Protein AF-A0A3P6CKD1-F1 (afdb_monomer_lite)

Foldseek 3Di:
DEDAPDPQVVVVVVCCDPVNNCVVVVQDDDPDLVPHPDYHYGDDDDPVNVVVVVVSVVVPPDDD

Secondary structure (DSSP, 8-state):
-EEE-STHHHHHHHHTSTTT-GGGGT----S-TTS-S--EEESPPPHHHHHHHHHHHHHS----

Organism: Brassica o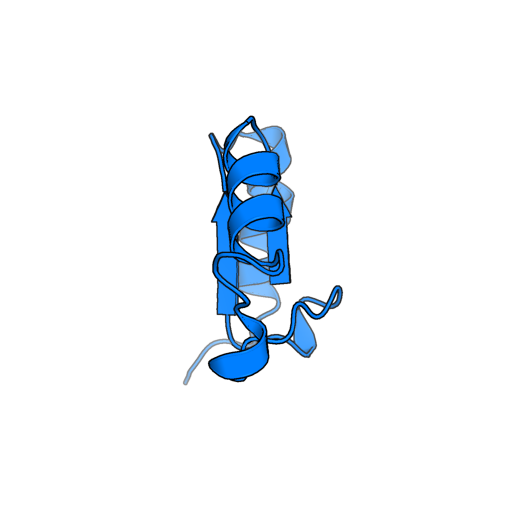leracea (NCBI:txid3712)

pLDDT: mean 71.75, std 10.19, range [40.31, 83.12]

Radius of gyration: 12.87 Å; chains: 1; bounding box: 28×25×32 Å

Sequence (64 aa):
MTVGVACCAVEMMHTGAARYDLDRFGIIFRPSPRQSDCMIVAGTLTNKDGSCSSQVNTTRPLLN

Structure (mmCIF, N/CA/C/O backbone):
data_AF-A0A3P6CKD1-F1
#
_entry.id   AF-A0A3P6CKD1-F1
#
loop_
_atom_site.group_PDB
_atom_site.id
_atom_site.type_symbol
_atom_site.label_atom_id
_atom_site.label_alt_id
_atom_site.label_comp_id
_atom_site.label_asym_id
_atom_site.label_entity_id
_atom_site.label_seq_id
_atom_site.pdbx_PDB_ins_code
_atom_site.Cartn_x
_atom_site.Cartn_y
_atom_site.Cartn_z
_atom_site.occupancy
_atom_site.B_iso_or_equiv
_atom_site.auth_seq_id
_atom_site.auth_comp_id
_atom_site.auth_asym_id
_atom_site.auth_atom_id
_atom_site.pdbx_PDB_model_num
ATOM 1 N N . MET A 1 1 ? -8.448 4.469 0.251 1.00 67.56 1 MET A N 1
ATOM 2 C CA . MET A 1 1 ? -7.350 5.440 0.035 1.00 67.56 1 MET A CA 1
ATOM 3 C C . MET A 1 1 ? -6.012 4.785 0.355 1.00 67.56 1 MET A C 1
ATOM 5 O O . MET A 1 1 ? -5.945 4.041 1.325 1.00 67.56 1 MET A O 1
ATOM 9 N N . THR A 1 2 ? -4.956 5.075 -0.410 1.00 74.25 2 THR A N 1
ATOM 10 C CA . THR A 1 2 ? -3.604 4.520 -0.208 1.00 74.25 2 THR A CA 1
ATOM 11 C C . THR A 1 2 ? -2.583 5.619 0.074 1.00 74.25 2 THR A C 1
ATOM 13 O O . THR A 1 2 ? -2.451 6.546 -0.722 1.00 74.25 2 THR A O 1
ATOM 16 N N . VAL A 1 3 ? -1.834 5.504 1.170 1.00 72.88 3 VAL A N 1
ATOM 17 C CA . VAL A 1 3 ? -0.697 6.379 1.494 1.00 72.88 3 VAL A CA 1
ATOM 18 C C . VAL A 1 3 ? 0.573 5.555 1.300 1.00 72.88 3 VAL A C 1
ATOM 20 O O . VAL A 1 3 ? 0.943 4.751 2.155 1.00 72.88 3 VAL A O 1
ATOM 23 N N . GLY A 1 4 ? 1.182 5.683 0.121 1.00 75.88 4 GLY A N 1
ATOM 24 C CA . GLY A 1 4 ? 2.389 4.950 -0.255 1.00 75.88 4 GLY A CA 1
ATOM 25 C C . GLY A 1 4 ? 3.642 5.743 0.097 1.00 75.88 4 GLY A C 1
ATOM 26 O O . GLY A 1 4 ? 3.970 6.689 -0.610 1.00 75.88 4 GLY A O 1
ATOM 27 N N . VAL A 1 5 ? 4.324 5.374 1.183 1.00 68.50 5 VAL A N 1
ATOM 28 C CA . VAL A 1 5 ? 5.466 6.143 1.731 1.00 68.50 5 VAL A CA 1
ATOM 29 C C . VAL A 1 5 ? 6.814 5.466 1.445 1.00 68.50 5 VAL A C 1
ATOM 31 O O . VAL A 1 5 ? 7.867 6.069 1.613 1.00 68.50 5 VAL A O 1
ATOM 34 N N . ALA A 1 6 ? 6.804 4.209 0.990 1.00 75.88 6 ALA A N 1
ATOM 35 C CA . ALA A 1 6 ? 8.009 3.435 0.683 1.00 75.88 6 ALA A CA 1
ATOM 36 C C . ALA A 1 6 ? 7.754 2.411 -0.442 1.00 75.88 6 ALA A C 1
ATOM 38 O O . ALA A 1 6 ? 6.752 2.487 -1.151 1.00 75.88 6 ALA A O 1
ATOM 39 N N . CYS A 1 7 ? 8.630 1.411 -0.589 1.00 83.12 7 CYS A N 1
ATOM 40 C CA . CYS A 1 7 ? 8.497 0.320 -1.566 1.00 83.12 7 CYS A CA 1
ATOM 41 C C . CYS A 1 7 ? 7.165 -0.448 -1.473 1.00 83.12 7 CYS A C 1
ATOM 43 O O . CYS A 1 7 ? 6.676 -0.962 -2.472 1.00 83.12 7 CYS A O 1
ATOM 45 N N . CYS A 1 8 ? 6.503 -0.460 -0.317 1.00 78.00 8 CYS A N 1
ATOM 46 C CA . CYS A 1 8 ? 5.178 -1.063 -0.185 1.00 78.00 8 CYS A CA 1
ATOM 47 C C . CYS A 1 8 ? 4.104 -0.361 -1.046 1.00 78.00 8 CYS A C 1
ATOM 49 O O . CYS A 1 8 ? 3.045 -0.935 -1.287 1.00 78.00 8 CYS A O 1
ATOM 51 N N . ALA A 1 9 ? 4.367 0.8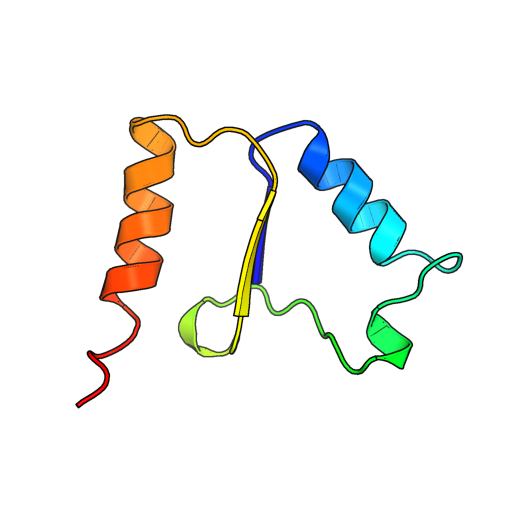54 -1.545 1.00 77.69 9 ALA A N 1
ATOM 52 C CA . ALA A 1 9 ? 3.510 1.532 -2.513 1.00 77.69 9 ALA A CA 1
ATOM 53 C C . ALA A 1 9 ? 3.461 0.804 -3.866 1.00 77.69 9 ALA A C 1
ATOM 55 O O . ALA A 1 9 ? 2.380 0.675 -4.436 1.00 77.69 9 ALA A O 1
ATOM 56 N N . VAL A 1 10 ? 4.602 0.305 -4.364 1.00 82.00 10 VAL A N 1
ATOM 57 C CA . VAL A 1 10 ? 4.645 -0.422 -5.646 1.00 82.00 10 VAL A CA 1
ATOM 58 C C . VAL A 1 10 ? 4.041 -1.815 -5.512 1.00 82.00 10 VAL A C 1
ATOM 60 O O . VAL A 1 10 ? 3.311 -2.250 -6.398 1.00 82.00 10 VAL A O 1
ATOM 63 N N . GLU A 1 11 ? 4.229 -2.463 -4.364 1.00 83.12 11 GLU A N 1
ATOM 64 C CA . GLU A 1 11 ? 3.556 -3.729 -4.066 1.00 83.12 11 GLU A CA 1
ATOM 65 C C . GLU A 1 11 ? 2.036 -3.560 -4.089 1.00 83.12 11 GLU A C 1
ATOM 67 O O . GLU A 1 11 ? 1.333 -4.353 -4.698 1.00 83.12 11 GLU A O 1
ATOM 72 N N . MET A 1 12 ? 1.521 -2.463 -3.538 1.00 76.69 12 MET A N 1
ATOM 73 C CA . MET A 1 12 ? 0.089 -2.165 -3.543 1.00 76.69 12 MET A CA 1
ATOM 74 C C . MET A 1 12 ? -0.460 -1.845 -4.946 1.00 76.69 12 MET A C 1
ATOM 76 O O . MET A 1 12 ? -1.607 -2.181 -5.243 1.00 76.69 12 MET A O 1
ATOM 80 N N . MET A 1 13 ? 0.353 -1.253 -5.832 1.00 80.19 13 MET A N 1
ATOM 81 C CA . MET A 1 13 ? 0.009 -1.096 -7.254 1.00 80.19 13 MET A CA 1
ATOM 82 C C . MET A 1 13 ? -0.017 -2.447 -7.979 1.00 80.19 13 MET A C 1
ATOM 84 O O . MET A 1 13 ? -0.911 -2.681 -8.788 1.00 80.19 13 MET A O 1
ATOM 88 N N . HIS A 1 14 ? 0.910 -3.357 -7.658 1.00 82.31 14 HIS A N 1
ATOM 89 C CA . HIS A 1 14 ? 0.882 -4.729 -8.167 1.00 82.31 14 HIS A CA 1
ATOM 90 C C . HIS A 1 14 ? -0.317 -5.521 -7.640 1.00 82.31 14 HIS A C 1
ATOM 92 O O . HIS A 1 14 ? -0.891 -6.309 -8.394 1.00 82.31 14 HIS A O 1
ATOM 98 N N . THR A 1 15 ? -0.750 -5.287 -6.399 1.00 77.25 15 THR A N 1
ATOM 99 C CA . THR A 1 15 ? -1.982 -5.884 -5.871 1.00 77.25 15 THR A CA 1
ATOM 100 C C . THR A 1 15 ? -3.214 -5.379 -6.633 1.00 77.25 15 THR A C 1
ATOM 102 O O . THR A 1 15 ? -4.141 -6.138 -6.879 1.00 77.25 15 THR A O 1
ATOM 105 N N . GLY A 1 16 ? -3.212 -4.120 -7.083 1.00 78.06 16 GLY A N 1
ATOM 106 C CA . GLY A 1 16 ? -4.249 -3.566 -7.963 1.00 78.06 16 GLY A CA 1
ATOM 107 C C . GLY A 1 16 ? -4.132 -3.953 -9.446 1.00 78.06 16 GLY A C 1
ATOM 108 O O . GLY A 1 16 ? -4.995 -3.575 -10.229 1.00 78.06 16 GLY A O 1
ATOM 109 N N . ALA A 1 17 ? -3.079 -4.667 -9.858 1.00 81.50 17 ALA A N 1
ATOM 110 C CA . ALA A 1 17 ? -2.873 -5.078 -11.246 1.00 81.50 17 ALA A CA 1
ATOM 111 C C . ALA A 1 17 ? -3.566 -6.418 -11.558 1.00 81.50 17 ALA A C 1
ATOM 113 O O . ALA A 1 17 ? -3.924 -7.175 -10.660 1.00 81.50 17 ALA A O 1
ATOM 114 N N . ALA A 1 18 ? -3.673 -6.770 -12.845 1.00 75.62 18 ALA A N 1
ATOM 115 C CA . ALA A 1 18 ? -4.446 -7.916 -13.353 1.00 75.62 18 ALA A CA 1
ATOM 116 C C . ALA A 1 18 ? -4.157 -9.289 -12.700 1.00 75.62 18 ALA A C 1
ATOM 118 O O . ALA A 1 18 ? -4.960 -10.209 -12.823 1.00 75.62 18 ALA A O 1
ATOM 119 N N . ARG A 1 19 ? -3.011 -9.450 -12.022 1.00 77.19 19 ARG A N 1
ATOM 120 C CA . ARG A 1 19 ? -2.650 -10.669 -11.276 1.00 77.19 19 ARG A CA 1
ATOM 121 C C . ARG A 1 19 ? -3.445 -10.838 -9.977 1.00 77.19 19 ARG A C 1
ATOM 123 O O . ARG A 1 19 ? -3.776 -11.968 -9.636 1.00 77.19 19 ARG A O 1
ATOM 130 N N . TYR A 1 20 ? -3.704 -9.746 -9.260 1.00 74.75 20 TYR A N 1
ATOM 131 C CA . TYR A 1 20 ? -4.312 -9.746 -7.921 1.00 74.75 20 TYR A CA 1
ATOM 132 C C . TYR A 1 20 ? -5.551 -8.841 -7.814 1.00 74.75 20 TYR A C 1
ATOM 134 O O . TYR A 1 20 ? -6.151 -8.768 -6.745 1.00 74.75 20 TYR A O 1
ATOM 142 N N . ASP A 1 21 ? -5.913 -8.204 -8.932 1.00 76.62 21 ASP A N 1
ATOM 143 C CA . ASP A 1 21 ? -7.080 -7.373 -9.226 1.00 76.62 21 ASP A CA 1
ATOM 144 C C . ASP A 1 21 ? -8.037 -7.136 -8.048 1.00 76.62 21 ASP A C 1
ATOM 146 O O . ASP A 1 21 ? -9.073 -7.790 -7.894 1.00 76.62 21 ASP A O 1
ATOM 150 N N . LEU A 1 22 ? -7.670 -6.162 -7.210 1.00 74.69 22 LEU A N 1
ATOM 151 C CA . LEU A 1 22 ? -8.460 -5.721 -6.058 1.00 74.69 22 LEU A CA 1
ATOM 152 C C . LEU A 1 22 ? -9.846 -5.177 -6.447 1.00 74.69 22 LEU A C 1
ATOM 154 O O . LEU A 1 22 ? -10.740 -5.135 -5.597 1.00 74.69 22 LEU A O 1
ATOM 158 N N . ASP A 1 23 ? -10.055 -4.837 -7.723 1.00 77.19 23 ASP A N 1
ATOM 159 C CA . ASP A 1 23 ? -11.356 -4.440 -8.264 1.00 77.19 23 ASP A CA 1
ATOM 160 C C . ASP A 1 23 ? -12.390 -5.577 -8.166 1.00 77.19 23 ASP A C 1
ATOM 162 O O . ASP A 1 23 ? -13.546 -5.332 -7.820 1.00 77.19 23 ASP A O 1
ATOM 166 N N . ARG A 1 24 ? -11.971 -6.849 -8.308 1.00 76.56 24 ARG A N 1
ATOM 167 C CA . ARG A 1 24 ? -12.875 -8.012 -8.141 1.00 76.56 24 ARG A CA 1
ATOM 168 C C . ARG A 1 24 ? -13.429 -8.141 -6.728 1.00 76.56 24 ARG A C 1
ATOM 170 O O . ARG A 1 24 ? -14.508 -8.697 -6.543 1.00 76.56 24 ARG A O 1
ATOM 177 N N . PHE A 1 25 ? -12.692 -7.648 -5.738 1.00 73.81 25 PHE A N 1
ATOM 178 C CA . PHE A 1 25 ? -13.117 -7.627 -4.340 1.00 73.81 25 PHE A CA 1
ATOM 179 C C . PHE A 1 25 ? -13.910 -6.357 -3.990 1.00 73.81 25 PHE A C 1
ATOM 181 O O . PHE A 1 25 ? -14.234 -6.142 -2.824 1.00 73.81 25 PHE A O 1
ATOM 188 N N . GLY A 1 26 ? -14.233 -5.517 -4.982 1.00 78.56 26 GLY A N 1
ATOM 189 C CA . GLY A 1 26 ? -14.954 -4.259 -4.793 1.00 78.56 26 GLY A CA 1
ATOM 190 C C . GLY A 1 26 ? -14.115 -3.172 -4.118 1.00 78.56 26 GLY A C 1
ATOM 191 O O . GLY A 1 26 ? -14.663 -2.186 -3.624 1.00 78.56 26 GLY A O 1
ATOM 192 N N . ILE A 1 27 ? -12.788 -3.337 -4.066 1.00 76.12 27 ILE A N 1
ATOM 193 C CA . ILE A 1 27 ? -11.882 -2.397 -3.407 1.00 76.12 27 ILE A CA 1
ATOM 194 C C . ILE A 1 27 ? -11.452 -1.350 -4.430 1.00 76.12 27 ILE A C 1
ATOM 196 O O . ILE A 1 27 ? -10.501 -1.529 -5.188 1.00 76.12 27 ILE A O 1
ATOM 200 N N . ILE A 1 28 ? -12.155 -0.218 -4.426 1.00 79.12 28 ILE A N 1
ATOM 201 C CA . ILE A 1 28 ? -11.867 0.902 -5.322 1.00 79.12 28 ILE A CA 1
ATOM 202 C C . ILE A 1 28 ? -10.967 1.909 -4.607 1.00 79.12 28 ILE A C 1
ATOM 204 O O . ILE A 1 28 ? -11.325 2.510 -3.588 1.00 79.12 28 ILE A O 1
ATOM 208 N N . PHE A 1 29 ? -9.792 2.158 -5.178 1.00 74.00 29 PHE A N 1
ATOM 209 C CA . PHE A 1 29 ? -8.871 3.163 -4.665 1.00 74.00 29 PHE A CA 1
ATOM 210 C C . PHE A 1 29 ? -9.386 4.581 -4.938 1.00 74.00 29 PHE A C 1
ATOM 212 O O . PHE A 1 29 ? -9.152 5.167 -5.991 1.00 74.00 29 PHE A O 1
ATOM 219 N N . ARG A 1 30 ? -10.093 5.162 -3.961 1.00 78.44 30 ARG A N 1
ATOM 220 C CA . ARG A 1 30 ? -10.506 6.574 -4.000 1.00 78.44 30 ARG A CA 1
ATOM 221 C C . ARG A 1 30 ? -9.402 7.487 -3.437 1.00 78.44 30 ARG A C 1
ATOM 223 O O . ARG A 1 30 ? -8.858 7.174 -2.370 1.00 78.44 30 ARG A O 1
ATOM 230 N N . PRO A 1 31 ? -9.085 8.613 -4.112 1.00 73.00 31 PRO A N 1
ATOM 231 C CA . PRO A 1 31 ? -8.015 9.530 -3.711 1.00 73.00 31 PRO A CA 1
ATOM 232 C C . PRO A 1 31 ? -8.420 10.489 -2.585 1.00 73.00 31 PRO A C 1
A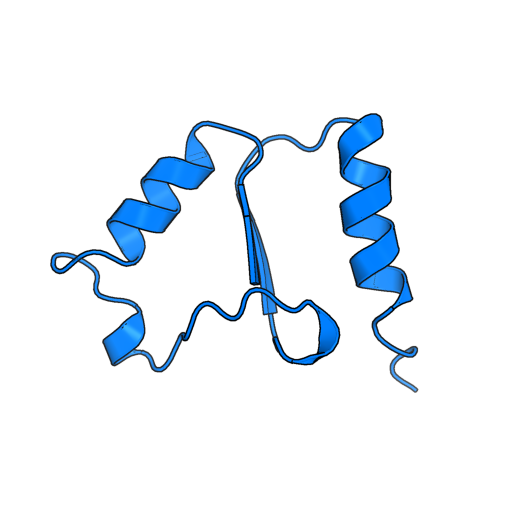TOM 234 O O . PRO A 1 31 ? -7.565 11.177 -2.040 1.00 73.00 31 PRO A O 1
ATOM 237 N N . SER A 1 32 ? -9.707 10.564 -2.229 1.00 78.38 32 SER A N 1
ATOM 238 C CA . SER A 1 32 ? -10.198 11.455 -1.178 1.00 78.38 32 SER A CA 1
ATOM 239 C C . SER A 1 32 ? -10.376 10.701 0.150 1.00 78.38 32 SER A C 1
ATOM 241 O O . SER A 1 32 ? -10.975 9.625 0.172 1.00 78.38 32 SER A O 1
ATOM 243 N N . PRO A 1 33 ? -9.883 11.251 1.278 1.00 69.31 33 PRO A N 1
ATOM 244 C CA . PRO A 1 33 ? -9.882 10.548 2.566 1.00 69.31 33 PRO A CA 1
ATOM 245 C C . PRO A 1 33 ? -11.283 10.466 3.175 1.00 69.31 33 PRO A C 1
ATOM 247 O O . PRO A 1 33 ? -11.577 9.576 3.963 1.00 69.31 33 PRO A O 1
ATOM 250 N N . ARG A 1 34 ? -12.159 11.401 2.790 1.00 78.25 34 ARG A N 1
ATOM 251 C CA . ARG A 1 34 ? -13.537 11.520 3.278 1.00 78.25 34 ARG A CA 1
ATOM 252 C C . ARG A 1 34 ? -14.529 10.595 2.574 1.00 78.25 34 ARG A C 1
ATOM 254 O O . ARG A 1 34 ? -15.623 10.417 3.084 1.00 78.25 34 ARG A O 1
ATOM 261 N N . GLN A 1 35 ? -14.181 10.055 1.407 1.00 77.06 35 GLN A N 1
ATOM 262 C CA . GLN A 1 35 ? -15.045 9.134 0.653 1.00 77.06 35 GLN A CA 1
ATOM 263 C C . GLN A 1 35 ? -14.509 7.699 0.666 1.00 77.06 35 GLN A C 1
ATOM 265 O O . GLN A 1 35 ? -15.034 6.849 -0.043 1.00 77.06 35 GLN A O 1
ATOM 270 N N . SER A 1 36 ? -13.425 7.438 1.399 1.00 73.50 36 SER A N 1
ATOM 271 C CA . SER A 1 36 ? -12.836 6.109 1.513 1.00 73.50 36 SER A CA 1
ATOM 272 C C . SER A 1 36 ? -13.094 5.526 2.893 1.00 73.50 36 SER A C 1
ATOM 274 O O . SER A 1 36 ? -12.689 6.127 3.888 1.00 73.50 36 SER A O 1
ATOM 276 N N . ASP A 1 37 ? -13.670 4.329 2.939 1.00 72.19 37 ASP A N 1
ATOM 277 C CA . ASP A 1 37 ? -13.957 3.621 4.193 1.00 72.19 37 ASP A CA 1
ATOM 278 C C . ASP A 1 37 ? -12.670 3.145 4.883 1.00 72.19 37 ASP A C 1
ATOM 280 O O 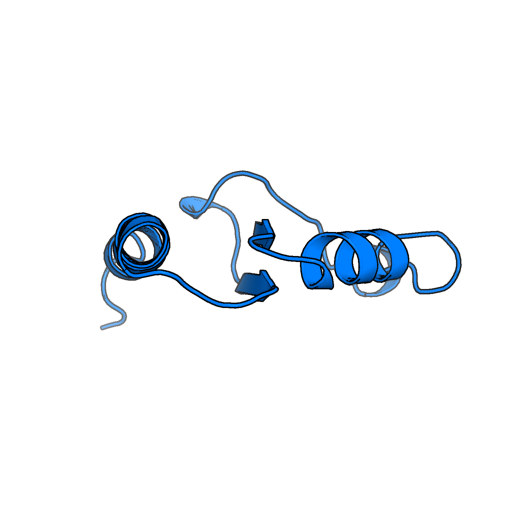. ASP A 1 37 ? -12.529 3.199 6.106 1.00 72.19 37 ASP A O 1
ATOM 284 N N . CYS A 1 38 ? -11.666 2.756 4.093 1.00 73.00 38 CYS A N 1
ATOM 285 C CA . CYS A 1 38 ? -10.366 2.319 4.585 1.00 73.00 38 CYS A CA 1
ATOM 286 C C . CYS A 1 38 ? -9.204 3.165 4.036 1.00 73.00 38 CYS A C 1
ATOM 288 O O . CYS A 1 38 ? -9.180 3.612 2.880 1.00 73.00 38 CYS A O 1
ATOM 290 N N . MET A 1 39 ? -8.213 3.371 4.905 1.00 78.44 39 MET A N 1
ATOM 291 C CA . MET A 1 39 ? -6.914 3.945 4.571 1.00 78.44 39 MET A CA 1
ATOM 292 C C . MET A 1 39 ? -5.860 2.854 4.729 1.00 78.44 39 MET A C 1
ATOM 294 O O . MET A 1 39 ? -5.703 2.308 5.818 1.00 78.44 39 MET A O 1
ATOM 298 N N . ILE A 1 40 ? -5.130 2.568 3.655 1.00 81.25 40 ILE A N 1
ATOM 299 C CA . ILE A 1 40 ? -4.004 1.638 3.659 1.00 81.25 40 ILE A CA 1
ATOM 300 C C . ILE A 1 40 ? -2.725 2.469 3.728 1.00 81.25 40 ILE A C 1
ATOM 302 O O . ILE A 1 40 ? -2.440 3.250 2.817 1.00 81.25 40 ILE A O 1
ATOM 306 N N . VAL A 1 41 ? -1.974 2.320 4.818 1.00 78.00 41 VAL A N 1
ATOM 307 C CA . VAL A 1 41 ? -0.649 2.926 4.980 1.00 78.00 41 VAL A CA 1
ATOM 308 C C . VAL A 1 41 ? 0.386 1.885 4.582 1.00 78.00 41 VAL A C 1
ATOM 310 O O . VAL A 1 41 ? 0.572 0.891 5.279 1.00 78.00 41 VAL A O 1
ATOM 313 N N . ALA A 1 42 ? 1.032 2.101 3.441 1.00 77.75 42 ALA A N 1
ATOM 314 C CA . ALA A 1 42 ? 1.976 1.157 2.867 1.00 77.75 42 ALA A CA 1
ATOM 315 C C . ALA A 1 42 ? 3.394 1.735 2.935 1.00 77.75 42 ALA A C 1
ATOM 317 O O . ALA A 1 42 ? 3.837 2.470 2.046 1.00 77.75 42 ALA A O 1
ATOM 318 N N . GLY A 1 43 ? 4.109 1.386 4.005 1.00 76.25 43 GLY A N 1
ATOM 319 C CA . GLY A 1 43 ? 5.505 1.754 4.224 1.00 76.25 43 GLY A CA 1
ATOM 320 C C . GLY A 1 43 ? 5.774 2.283 5.629 1.00 76.25 43 GLY A C 1
ATOM 321 O O . GLY A 1 43 ? 4.899 2.307 6.493 1.00 76.25 43 GLY A O 1
ATOM 322 N N . THR A 1 44 ? 7.011 2.714 5.851 1.00 79.44 44 THR A N 1
ATOM 323 C CA . THR A 1 44 ? 7.435 3.340 7.104 1.00 79.44 44 THR A CA 1
ATOM 324 C C . THR A 1 44 ? 6.866 4.749 7.217 1.00 79.44 44 THR A C 1
ATOM 326 O O . THR A 1 44 ? 7.089 5.580 6.338 1.00 79.44 44 THR A O 1
ATOM 329 N N . LEU A 1 45 ? 6.175 5.037 8.318 1.00 73.50 45 LEU A N 1
ATOM 330 C CA . LEU A 1 45 ? 5.744 6.393 8.640 1.00 73.50 45 LEU A CA 1
ATOM 331 C C . LEU A 1 45 ? 6.905 7.163 9.267 1.00 73.50 45 LEU A C 1
ATOM 333 O O . LEU A 1 45 ? 7.419 6.778 10.316 1.00 73.50 45 LEU A O 1
ATOM 337 N N . THR A 1 46 ? 7.301 8.268 8.639 1.00 78.19 46 THR A N 1
ATOM 338 C CA . THR A 1 46 ? 8.201 9.241 9.266 1.00 78.19 46 THR A CA 1
ATOM 339 C C . THR A 1 46 ? 7.387 10.270 10.047 1.00 78.19 46 THR A C 1
ATOM 341 O O . THR A 1 46 ? 6.219 10.503 9.743 1.00 78.19 46 THR A O 1
ATOM 344 N N . ASN A 1 47 ? 7.985 10.936 11.038 1.00 77.19 47 ASN A N 1
ATOM 345 C CA . ASN A 1 47 ? 7.283 11.944 11.851 1.00 77.19 47 ASN A CA 1
ATOM 346 C C . ASN A 1 47 ? 6.665 13.082 11.012 1.00 77.19 47 ASN A C 1
ATOM 348 O O . ASN A 1 47 ? 5.651 13.658 11.403 1.00 77.19 47 ASN A O 1
ATOM 352 N N . LYS A 1 48 ? 7.243 13.388 9.841 1.00 73.94 48 LYS A N 1
ATOM 353 C CA . LYS A 1 48 ? 6.714 14.398 8.915 1.00 73.94 48 LYS A CA 1
ATOM 354 C C . LYS A 1 48 ? 5.452 13.898 8.206 1.00 73.94 48 LYS A C 1
ATOM 356 O O . LYS A 1 48 ? 4.447 14.605 8.202 1.00 73.94 48 LYS A O 1
ATOM 361 N N . ASP A 1 49 ? 5.471 12.671 7.692 1.00 71.31 49 ASP A N 1
ATOM 362 C CA . ASP A 1 49 ? 4.330 12.043 7.001 1.00 71.31 49 ASP A CA 1
ATOM 363 C C . ASP A 1 49 ? 3.237 11.570 7.977 1.00 71.31 49 ASP A C 1
ATOM 365 O O . ASP A 1 49 ? 2.052 11.508 7.639 1.00 71.31 49 ASP A O 1
ATOM 369 N N . GLY A 1 50 ? 3.619 11.321 9.233 1.00 67.06 50 GLY A N 1
ATOM 370 C CA . GLY A 1 50 ? 2.726 11.006 10.343 1.00 67.06 50 GLY A CA 1
ATOM 371 C C . GLY A 1 50 ? 1.691 12.105 10.590 1.00 67.06 50 GLY A C 1
ATOM 372 O O . GLY A 1 50 ? 0.538 11.799 10.896 1.00 67.06 50 GLY A O 1
ATOM 373 N N . SER A 1 51 ? 2.048 13.373 10.361 1.00 62.94 51 SER A N 1
ATOM 374 C CA . SER A 1 51 ? 1.112 14.504 10.446 1.00 62.94 51 SER A CA 1
ATOM 375 C C . SER A 1 51 ? -0.034 14.399 9.429 1.00 62.94 51 SER A C 1
ATOM 377 O O . SER A 1 51 ? -1.185 14.632 9.780 1.00 62.94 51 SER A O 1
ATOM 379 N N . CYS A 1 52 ? 0.240 13.940 8.204 1.00 67.00 52 CYS A N 1
ATOM 380 C CA . CYS A 1 52 ? -0.784 13.717 7.181 1.00 67.00 52 CYS A CA 1
ATOM 381 C C . CYS A 1 52 ? -1.681 12.518 7.542 1.00 67.00 52 CYS A C 1
ATOM 383 O O . CYS A 1 52 ? -2.905 12.606 7.468 1.00 67.00 52 CYS A O 1
ATOM 385 N N . SER A 1 53 ? -1.100 11.415 8.029 1.00 63.16 53 SER A N 1
ATOM 386 C CA . SER A 1 53 ? -1.885 10.246 8.466 1.00 63.16 53 SER A CA 1
ATOM 387 C C . SER A 1 53 ? -2.761 10.524 9.699 1.00 63.16 53 SER A C 1
ATOM 389 O O . SER A 1 53 ? -3.915 10.097 9.754 1.00 63.16 53 SER A O 1
ATOM 391 N N . SER A 1 54 ? -2.259 11.304 10.662 1.00 65.62 54 SER A N 1
ATOM 392 C CA . SER A 1 54 ? -3.015 11.736 11.845 1.00 65.62 54 SER A CA 1
ATOM 393 C C . SER A 1 54 ? -4.063 12.790 11.490 1.00 65.62 54 SER A C 1
ATOM 395 O O . SER A 1 54 ? -5.152 12.776 12.063 1.00 65.62 54 SER A O 1
ATOM 397 N N . GLN A 1 55 ? -3.802 13.628 10.480 1.00 58.41 55 GLN A N 1
ATOM 398 C CA . GLN A 1 55 ? -4.796 14.526 9.896 1.00 58.41 55 GLN A CA 1
ATOM 399 C C . GLN A 1 55 ? -5.938 13.751 9.216 1.00 58.41 55 GLN A C 1
ATOM 401 O O . GLN A 1 55 ? -7.103 14.143 9.310 1.00 58.41 55 GLN A O 1
ATOM 406 N N . VAL A 1 56 ? -5.663 12.615 8.573 1.00 65.25 56 VAL A N 1
ATOM 407 C CA . VAL A 1 56 ? -6.747 11.772 8.051 1.00 65.25 56 VAL A CA 1
ATOM 408 C C . VAL A 1 56 ? -7.496 11.047 9.171 1.00 65.25 56 VAL A C 1
ATOM 410 O O . VAL A 1 56 ? -8.723 10.993 9.141 1.00 65.25 56 VAL A O 1
ATOM 413 N N . ASN A 1 57 ? -6.804 10.585 10.213 1.00 64.56 57 ASN A N 1
ATOM 414 C CA . ASN A 1 57 ? -7.469 9.980 11.366 1.00 64.56 57 ASN A CA 1
ATOM 415 C C . ASN A 1 57 ? -8.360 10.974 12.140 1.00 64.56 57 ASN A C 1
ATOM 417 O O . ASN A 1 57 ? -9.424 10.588 12.602 1.00 64.56 57 ASN A O 1
ATOM 421 N N . THR A 1 58 ? -7.975 12.252 12.236 1.00 54.97 58 THR A N 1
ATOM 422 C CA . THR A 1 58 ? -8.772 13.298 12.913 1.00 54.97 58 THR A CA 1
ATOM 423 C C . THR A 1 58 ? -9.871 13.904 12.024 1.00 54.97 58 THR A C 1
ATOM 425 O O . THR A 1 58 ? -10.836 14.477 12.519 1.00 54.97 58 THR A O 1
ATOM 428 N N . THR A 1 59 ? -9.771 13.774 10.691 1.00 54.59 59 THR A N 1
ATOM 429 C CA . THR A 1 59 ? -10.859 14.171 9.769 1.00 54.59 59 THR A CA 1
ATOM 430 C C . THR A 1 59 ? -11.948 13.113 9.622 1.00 54.59 59 THR A C 1
ATOM 432 O O . THR A 1 59 ? -13.004 13.431 9.066 1.00 54.59 59 THR A O 1
ATOM 435 N N . ARG A 1 60 ? -11.737 11.894 10.142 1.00 52.38 60 ARG A N 1
ATOM 436 C CA . ARG A 1 60 ? -12.829 10.973 10.471 1.00 52.38 60 ARG A CA 1
ATOM 437 C C . ARG A 1 60 ? -13.564 11.598 11.662 1.00 52.38 60 ARG A C 1
ATOM 439 O O . ARG A 1 60 ? -12.973 11.648 12.740 1.00 52.38 60 ARG A O 1
A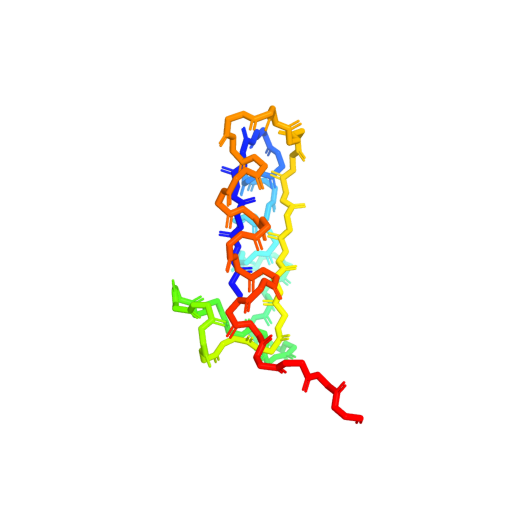TOM 446 N N . PRO A 1 61 ? -14.780 12.158 11.487 1.00 43.31 61 PRO A N 1
ATOM 447 C CA . PRO A 1 61 ? -15.526 12.676 12.624 1.00 43.31 61 PRO A CA 1
ATOM 448 C C . PRO A 1 61 ? -15.658 11.527 13.617 1.00 43.31 61 PRO A C 1
ATOM 450 O O . PRO A 1 61 ? -16.019 10.418 13.221 1.00 43.31 61 PRO A O 1
ATOM 453 N N . LEU A 1 62 ? -15.239 11.790 14.853 1.00 43.25 62 LEU A N 1
ATOM 454 C CA . LEU A 1 62 ? -15.183 10.829 15.943 1.00 43.25 62 LEU A CA 1
ATOM 455 C C . LEU A 1 62 ? -16.424 9.935 15.914 1.00 43.25 62 LEU A C 1
ATOM 457 O O . LEU A 1 62 ? -17.553 10.423 15.987 1.00 43.25 62 LEU A O 1
ATOM 461 N N . LEU A 1 63 ? -16.167 8.636 15.755 1.00 41.94 63 LEU A N 1
ATOM 462 C CA . LEU A 1 63 ? -17.098 7.564 16.066 1.00 41.94 63 LEU A CA 1
ATOM 463 C C . LEU A 1 63 ? -17.655 7.874 17.468 1.00 41.94 63 LEU A C 1
ATOM 465 O O . LEU A 1 63 ? -16.877 7.931 18.422 1.00 41.94 63 LEU A O 1
ATOM 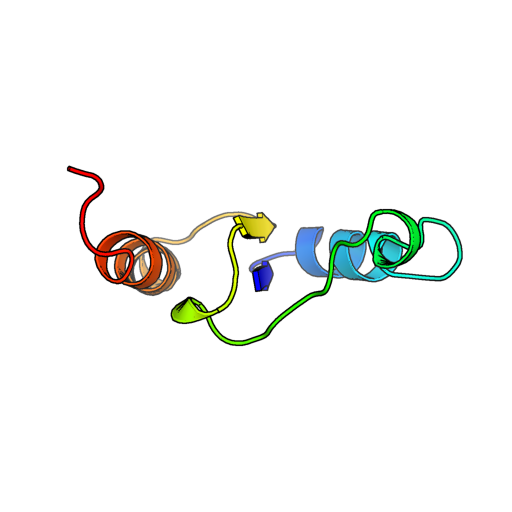469 N N . ASN A 1 64 ? -18.948 8.183 17.557 1.00 40.31 64 ASN A N 1
ATOM 470 C CA . ASN A 1 64 ? -19.682 8.116 18.820 1.00 40.31 64 ASN A CA 1
ATOM 471 C C . ASN A 1 64 ? -19.814 6.643 19.210 1.00 40.31 64 ASN A C 1
ATOM 473 O O . ASN A 1 64 ? -20.209 5.866 18.309 1.00 40.31 64 ASN A O 1
#